Protein 4KIA (pdb70)

Sequence (148 aa):
KKVFITTGTEHYLRQLANYTGGNVTLLQNFSQSLLYQESTGGAEYRVLQSSGSIKGFGVVVFEYIHLRDEEIPIFLQYQRASLHFSETPGLQSTKLTKANNKFLIISFWDSEVFFHDWKKSPLSKEITNIRKNNTQSGFSHEDIYHYP

InterPro domains:
  IPR007138 Antibiotic biosynthesis monooxygenase domain [PS51725] (67-154)
  IPR011008 Dimeric alpha-beta barrel [SSF54909] (67-144)

CATH classification: 3.30.70.100

Organism: Listeria monocytogenes serovar 1/2a (strain ATCC BAA-679 / EGD-e) (NCBI:txid169963)

Radius of gyration: 15.06 Å; Cα contacts (8 Å, |Δi|>4): 279; chains: 1; bounding box: 30×41×35 Å

B-factor: mean 16.24, std 7.66, range [5.12, 51.52]

Secondary structure (DSSP, 8-state):
-EEEEEEE-HHHHHH------S--EEEE-SS-EEEEEEE---EEEEEEEEEE---S-SEEEEEEEE--TTHHHHHH--HHHHTTGGGSTTEEEEEEEE---EEEEEEEES-HHHHHHHTTSHHHHHHHH-----GGG---EEEEEE--

Solvent-accessible surface area: 8333 Å² total

Nearest PDB structures (foldseek):
  4kia-assembly1_A  TM=1.002E+00  e=2.257E-27  Listeria monocytogenes EGD-e
  7bio-assembly1_A  TM=6.141E-01  e=6.087E-03  Streptomyces bottropensis
  5b0b-assembly2_B  TM=6.216E-01  e=5.661E-02  Cannabis sativa
  6fxd-assembly1_B-2  TM=7.022E-01  e=1.826E-01  Pseudomonas fluorescens
  6fxd-assembly1_A-2  TM=6.959E-01  e=2.158E-01  Pseudomonas fluorescens

Structure (mmCIF, N/CA/C/O backbone):
data_4KIA
#
_entry.id   4KIA
#
_cell.length_a   26.610
_cell.length_b   59.474
_cell.length_c   45.434
_cell.angle_alpha   90.00
_cell.angle_beta   94.57
_cell.angle_gamma   90.00
#
_symmetry.space_group_name_H-M   'P 1 21 1'
#
loop_
_entity.id
_entity.type
_entity.pdbx_description
1 polymer 'Lmo2213 protein'
2 water water
#
loop_
_atom_site.group_PDB
_atom_site.id
_atom_site.type_symbol
_atom_site.label_atom_id
_atom_site.label_alt_id
_atom_site.label_comp_id
_atom_site.label_asym_id
_atom_site.label_entity_id
_atom_site.label_seq_id
_atom_site.pdbx_PDB_ins_code
_atom_site.Cartn_x
_atom_site.Cartn_y
_atom_site.Cartn_z
_atom_site.occupancy
_atom_site.B_iso_or_equiv
_atom_site.auth_seq_id
_atom_site.auth_comp_id
_atom_site.auth_asym_id
_atom_site.auth_atom_id
_atom_site.pdbx_PDB_model_num
ATOM 1 N N . LYS A 1 2 ? 19.414 -0.498 -0.108 1.00 23.01 2 LYS A N 1
ATOM 2 C CA . LYS A 1 2 ? 18.932 -1.336 1.040 1.00 22.75 2 LYS A CA 1
ATOM 3 C C . LYS A 1 2 ? 17.471 -1.045 1.420 1.00 21.25 2 LYS A C 1
ATOM 4 O O . LYS A 1 2 ? 17.095 0.102 1.673 1.00 20.76 2 LYS A O 1
ATOM 10 N N . LYS A 1 3 ? 16.660 -2.099 1.451 1.00 19.90 3 LYS A N 1
ATOM 11 C CA . LYS A 1 3 ? 15.217 -1.958 1.650 1.00 18.87 3 LYS A CA 1
ATOM 12 C C . LYS A 1 3 ? 14.612 -2.938 2.648 1.00 17.24 3 LYS A C 1
ATOM 13 O O . LYS A 1 3 ? 15.172 -4.007 2.922 1.00 15.98 3 LYS A O 1
ATOM 19 N N . VAL A 1 4 ? 13.448 -2.558 3.172 1.00 15.82 4 VAL A N 1
ATOM 20 C CA . VAL A 1 4 ? 12.624 -3.445 3.977 1.00 15.17 4 VAL A CA 1
ATOM 21 C C . VAL A 1 4 ? 11.313 -3.686 3.232 1.00 14.94 4 VAL A C 1
ATOM 22 O O . VAL A 1 4 ? 10.668 -2.741 2.794 1.00 15.52 4 VAL A O 1
ATOM 26 N N . PHE A 1 5 ? 10.927 -4.942 3.070 1.00 14.64 5 PHE A N 1
ATOM 27 C CA . PHE A 1 5 ? 9.617 -5.272 2.488 1.00 15.07 5 PHE A CA 1
ATOM 28 C C . PHE A 1 5 ? 8.697 -5.804 3.566 1.00 14.67 5 PHE A C 1
ATOM 29 O O . PHE A 1 5 ? 9.077 -6.719 4.326 1.00 14.68 5 PHE A O 1
ATOM 37 N N . ILE A 1 6 ? 7.509 -5.203 3.658 1.00 13.31 6 ILE A N 1
ATOM 38 C CA . ILE A 1 6 ? 6.515 -5.598 4.665 1.00 13.19 6 ILE A CA 1
ATOM 39 C C . ILE A 1 6 ? 5.273 -6.141 3.971 1.00 13.12 6 ILE A C 1
ATOM 40 O O . ILE A 1 6 ? 4.608 -5.425 3.211 1.00 13.53 6 ILE A O 1
ATOM 45 N N . THR A 1 7 ? 4.947 -7.394 4.240 1.00 12.94 7 THR A N 1
ATOM 46 C CA . THR A 1 7 ? 3.798 -8.029 3.578 1.00 14.65 7 THR A CA 1
ATOM 47 C C . THR A 1 7 ? 2.902 -8.662 4.638 1.00 14.63 7 THR A C 1
ATOM 48 O O . THR A 1 7 ? 3.392 -9.367 5.514 1.00 15.12 7 THR A O 1
ATOM 52 N N . THR A 1 8 ? 1.600 -8.392 4.589 1.00 15.30 8 THR A N 1
ATOM 53 C CA . THR A 1 8 ? 0.689 -8.984 5.580 1.00 15.86 8 THR A CA 1
ATOM 54 C C . THR A 1 8 ? -0.230 -9.959 4.880 1.00 16.08 8 THR A C 1
ATOM 55 O O . THR A 1 8 ? -0.462 -9.835 3.660 1.00 17.14 8 THR A O 1
ATOM 59 N N . GLY A 1 9 ? -0.732 -10.928 5.639 1.00 16.05 9 GLY A N 1
ATOM 60 C CA . GLY A 1 9 ? -1.562 -11.996 5.084 1.00 15.67 9 GLY A CA 1
ATOM 61 C C . GLY A 1 9 ? -1.752 -13.138 6.073 1.00 15.97 9 GLY A C 1
ATOM 62 O O . GLY A 1 9 ? -1.467 -13.004 7.256 1.00 15.12 9 GLY A O 1
ATOM 63 N N . THR A 1 10 ? -2.221 -14.283 5.581 1.00 16.35 10 THR A N 1
ATOM 64 C CA . THR A 1 10 ? -2.348 -15.469 6.430 1.00 17.12 10 THR A CA 1
ATOM 65 C C . THR A 1 10 ? -0.966 -16.048 6.689 1.00 17.20 10 THR A C 1
ATOM 66 O O . THR A 1 10 ? -0.037 -15.810 5.906 1.00 17.63 10 THR A O 1
ATOM 70 N N . GLU A 1 11 ? -0.825 -16.810 7.770 1.00 17.17 11 GLU A N 1
ATOM 71 C CA . GLU A 1 11 ? 0.441 -17.459 8.049 1.00 18.08 11 GLU A CA 1
ATO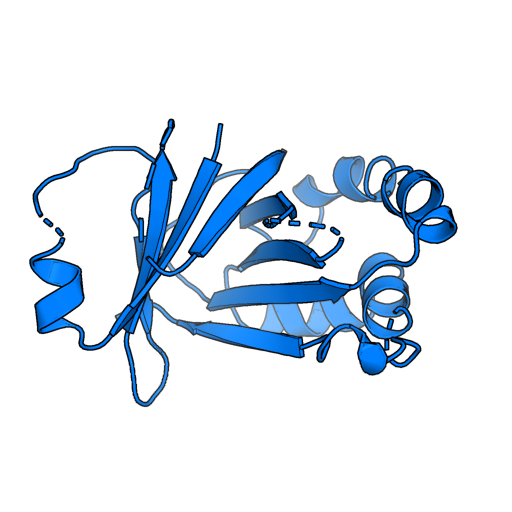M 72 C C . GLU A 1 11 ? 0.827 -18.379 6.901 1.00 18.46 11 GLU A C 1
ATOM 73 O O . GLU A 1 11 ? 1.972 -18.370 6.457 1.00 18.97 11 GLU A O 1
ATOM 79 N N . HIS A 1 12 ? -0.129 -19.163 6.410 1.00 19.42 12 HIS A N 1
ATOM 80 C CA . HIS A 1 12 ? 0.171 -20.085 5.291 1.00 20.46 12 HIS A CA 1
ATOM 81 C C . HIS A 1 12 ? 0.689 -19.361 4.047 1.00 19.68 12 HIS A C 1
ATOM 82 O O . HIS A 1 12 ? 1.684 -19.785 3.456 1.00 20.13 12 HIS A O 1
ATOM 89 N N . TYR A 1 13 ? 0.030 -18.265 3.671 1.00 19.35 13 TYR A N 1
ATOM 90 C CA . TYR A 1 13 ? 0.462 -17.478 2.504 1.00 19.30 13 TYR A CA 1
ATOM 91 C C . TYR A 1 13 ? 1.899 -16.948 2.690 1.00 18.41 13 TYR A C 1
ATOM 92 O O . TYR A 1 13 ? 2.778 -17.114 1.815 1.00 17.46 13 TYR A O 1
ATOM 101 N N . LEU A 1 14 ? 2.140 -16.329 3.842 1.00 17.24 14 LEU A N 1
ATOM 102 C CA . LEU A 1 14 ? 3.442 -15.726 4.118 1.00 17.24 14 LEU A CA 1
ATOM 103 C C . LEU A 1 14 ? 4.544 -16.767 4.278 1.00 17.80 14 LEU A C 1
ATOM 104 O O . LEU A 1 14 ? 5.694 -16.513 3.915 1.00 18.22 14 LEU A O 1
ATOM 109 N N . ARG A 1 15 ? 4.195 -17.945 4.786 1.00 18.83 15 ARG A N 1
ATOM 110 C CA . ARG A 1 15 ? 5.195 -19.012 4.893 1.00 20.56 15 ARG A CA 1
ATOM 111 C C . ARG A 1 15 ? 5.609 -19.507 3.501 1.00 21.50 15 ARG A C 1
ATOM 112 O O . ARG A 1 15 ? 6.776 -19.809 3.298 1.00 22.08 15 ARG A O 1
ATOM 120 N N . GLN A 1 16 ? 4.675 -19.525 2.547 1.00 23.02 16 GLN A N 1
A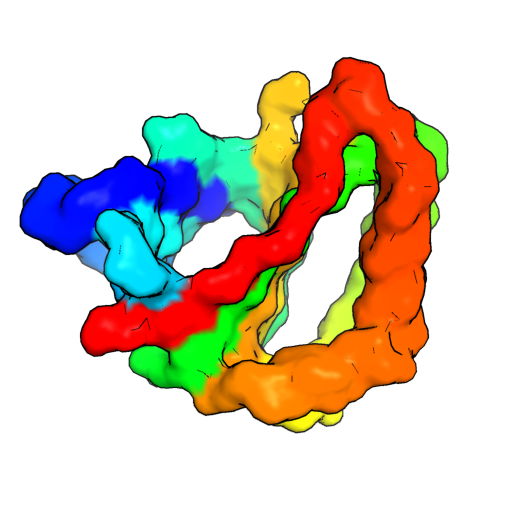TOM 121 C CA . GLN A 1 16 ? 4.978 -19.919 1.149 1.00 24.45 16 GLN A CA 1
ATOM 122 C C . GLN A 1 16 ? 5.873 -18.867 0.513 1.00 24.57 16 GLN A C 1
ATOM 123 O O . GLN A 1 16 ? 6.846 -19.171 -0.188 1.00 25.08 16 GLN A O 1
ATOM 129 N N . LEU A 1 17 ? 5.522 -17.614 0.746 1.00 24.53 17 LEU A N 1
ATOM 130 C CA . LEU A 1 17 ? 6.284 -16.506 0.219 1.00 24.39 17 LEU A CA 1
ATOM 131 C C . LEU A 1 17 ? 7.744 -16.559 0.705 1.00 24.62 17 LEU A C 1
ATOM 132 O O . LEU A 1 17 ? 8.673 -16.403 -0.096 1.00 23.83 17 LEU A O 1
ATOM 145 N N . ALA A 1 19 ? 9.673 -18.848 1.555 1.00 28.86 19 ALA A N 1
ATOM 146 C CA . ALA A 1 19 ? 10.388 -20.024 1.027 1.00 30.48 19 ALA A CA 1
ATOM 147 C C . ALA A 1 19 ? 11.029 -19.832 -0.366 1.00 31.71 19 ALA A C 1
ATOM 148 O O . ALA A 1 19 ? 11.507 -20.797 -0.989 1.00 32.30 19 ALA A O 1
ATOM 150 N N . ASN A 1 20 ? 10.994 -18.603 -0.873 1.00 32.34 20 ASN A N 1
ATOM 151 C CA . ASN A 1 20 ? 11.722 -18.235 -2.090 1.00 32.82 20 ASN A CA 1
ATOM 152 C C . ASN A 1 20 ? 13.037 -17.585 -1.694 1.00 33.36 20 ASN A C 1
ATOM 153 O O . ASN A 1 20 ? 13.918 -17.349 -2.536 1.00 33.86 20 ASN A O 1
ATOM 158 N N . TYR A 1 21 ? 13.171 -17.330 -0.392 1.00 33.75 21 TYR A N 1
ATOM 159 C CA . TYR A 1 21 ? 14.201 -16.450 0.135 1.00 33.73 21 TYR A CA 1
ATOM 160 C C . TYR A 1 21 ? 14.886 -17.036 1.352 1.00 34.30 21 TYR A C 1
ATOM 161 O O . TYR A 1 21 ? 14.289 -17.802 2.115 1.00 34.98 21 TYR A O 1
ATOM 170 N N . THR A 1 22 ? 16.144 -16.657 1.538 1.00 34.59 22 THR A N 1
ATOM 171 C CA . THR A 1 22 ? 16.896 -16.989 2.746 1.00 34.74 22 THR A CA 1
ATOM 172 C C . THR A 1 22 ? 17.893 -15.855 2.974 1.00 34.46 22 THR A C 1
ATOM 173 O O . THR A 1 22 ? 18.462 -15.304 2.008 1.00 34.97 22 THR A O 1
ATOM 177 N N . GLY A 1 23 ? 18.072 -15.481 4.239 1.00 33.32 23 GLY A N 1
ATOM 178 C CA . GLY A 1 23 ? 18.877 -14.321 4.577 1.00 32.48 23 GLY A CA 1
ATOM 179 C C . GLY A 1 23 ? 18.015 -13.074 4.489 1.00 31.88 23 GLY A C 1
ATOM 180 O O . GLY A 1 23 ? 16.804 -13.164 4.224 1.00 32.12 23 GLY A O 1
ATOM 181 N N . GLY A 1 24 ? 18.636 -11.911 4.705 1.00 30.88 24 GLY A N 1
ATOM 182 C CA . GLY A 1 24 ? 17.896 -10.652 4.810 1.00 29.32 24 GLY A CA 1
ATOM 183 C C . GLY A 1 24 ? 17.075 -10.550 6.096 1.00 28.55 24 GLY A C 1
ATOM 184 O O . GLY A 1 24 ? 15.964 -9.975 6.097 1.00 28.49 24 GLY A O 1
ATOM 185 N N . ASN A 1 25 ? 17.598 -11.121 7.188 1.00 27.37 25 ASN A N 1
ATOM 186 C CA . ASN A 1 25 ? 16.938 -11.015 8.514 1.00 25.98 25 ASN A CA 1
ATOM 187 C C . ASN A 1 25 ? 15.419 -11.266 8.449 1.00 24.43 25 ASN A C 1
ATOM 188 O O . ASN A 1 25 ? 14.629 -10.641 9.181 1.00 24.06 25 ASN A O 1
ATOM 193 N N . VAL A 1 26 ? 15.031 -12.193 7.569 1.00 22.25 26 VAL A N 1
ATOM 194 C CA . VAL A 1 26 ? 13.633 -12.496 7.298 1.00 20.55 26 VAL A CA 1
ATOM 195 C C . VAL A 1 26 ? 12.952 -13.007 8.568 1.00 18.79 26 VAL A C 1
ATOM 196 O O . VAL A 1 26 ? 13.456 -13.911 9.245 1.00 18.09 26 VAL A O 1
ATOM 200 N N . THR A 1 27 ? 11.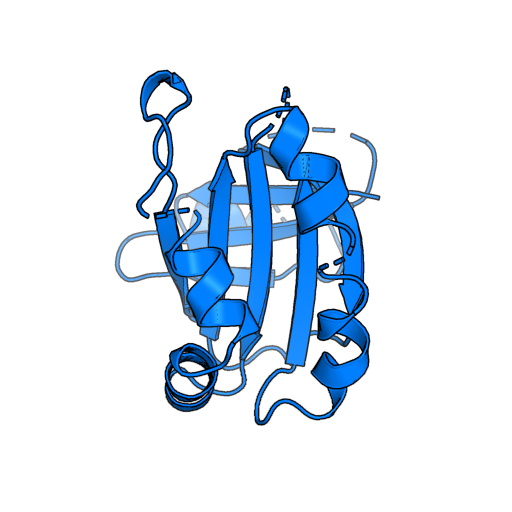837 -12.372 8.914 1.00 16.88 27 THR A N 1
ATOM 201 C CA . THR A 1 27 ? 11.191 -12.572 10.209 1.00 15.31 27 THR A CA 1
ATOM 202 C C . THR A 1 27 ? 9.679 -12.620 10.003 1.00 14.18 27 THR A C 1
ATOM 203 O O . THR A 1 27 ? 9.088 -11.661 9.506 1.00 12.22 27 THR A O 1
ATOM 207 N N . LEU A 1 28 ? 9.058 -13.742 10.381 1.00 13.58 28 LEU A N 1
ATOM 208 C CA . LEU A 1 28 ? 7.596 -13.841 10.382 1.00 12.52 28 LEU A CA 1
ATOM 209 C C . LEU A 1 28 ? 7.032 -13.454 11.759 1.0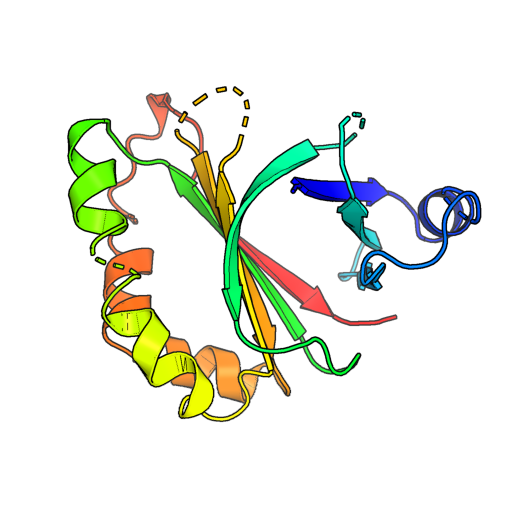0 11.63 28 LEU A C 1
ATOM 210 O O . LEU A 1 28 ? 7.526 -13.908 12.790 1.00 11.33 28 LEU A O 1
ATOM 215 N N . LEU A 1 29 ? 6.011 -12.589 11.743 1.00 11.01 29 LEU A N 1
ATOM 216 C CA . LEU A 1 29 ? 5.401 -12.036 12.932 1.00 9.73 29 LEU A CA 1
ATOM 217 C C . LEU A 1 29 ? 3.888 -12.186 12.835 1.00 10.57 29 LEU A C 1
ATOM 218 O O . LEU A 1 29 ? 3.368 -12.528 11.772 1.00 9.99 29 LEU A O 1
ATOM 223 N N . GLN A 1 30 ? 3.180 -11.920 13.932 1.00 10.64 30 GLN A N 1
ATOM 224 C CA . GLN A 1 30 ? 1.730 -12.034 13.876 1.00 11.54 30 GLN A CA 1
ATOM 225 C C . GLN A 1 30 ? 1.063 -11.198 14.944 1.00 10.92 30 GLN A C 1
ATOM 226 O O . GLN A 1 30 ? 1.676 -10.821 15.928 1.00 9.91 30 GLN A O 1
ATOM 232 N N . ASN A 1 31 ? -0.198 -10.886 14.708 1.00 10.72 31 ASN A N 1
ATOM 233 C CA . ASN A 1 31 ? -1.008 -10.326 15.770 1.00 11.51 31 ASN A CA 1
ATOM 234 C C . ASN A 1 31 ? -2.143 -11.322 15.973 1.00 12.16 31 ASN A C 1
ATOM 235 O O . ASN A 1 31 ? -1.993 -12.531 15.659 1.00 13.34 31 ASN A O 1
ATOM 240 N N . PHE A 1 32 ? -3.263 -10.862 16.494 1.00 12.22 32 PHE A N 1
ATOM 241 C CA . PHE A 1 32 ? -4.326 -11.793 16.808 1.00 12.61 32 PHE A CA 1
ATOM 242 C C . PHE A 1 32 ? -5.109 -12.267 15.604 1.00 13.68 32 PHE A C 1
ATOM 243 O O . PHE A 1 32 ? -5.775 -13.304 15.686 1.00 13.59 32 PHE A O 1
ATOM 251 N N . SER A 1 33 ? -5.050 -11.538 14.487 1.00 13.42 33 SER A N 1
ATOM 252 C CA . SER A 1 33 ? -5.823 -11.980 13.320 1.00 15.30 33 SER A CA 1
ATOM 253 C C . SER A 1 33 ? -5.070 -12.236 12.003 1.00 15.73 33 SER A C 1
ATOM 254 O O . SER A 1 33 ? -5.637 -12.853 11.100 1.00 17.06 33 SER A O 1
ATOM 257 N N . GLN A 1 34 ? -3.839 -11.736 11.883 1.00 14.74 34 GLN A N 1
ATOM 258 C CA . GLN A 1 34 ? -3.049 -11.893 10.655 1.00 14.59 34 GLN A CA 1
ATOM 259 C C . GLN A 1 34 ? -1.558 -12.050 10.965 1.00 13.93 34 GLN A C 1
ATOM 260 O O . GLN A 1 34 ? -1.092 -11.780 12.090 1.00 14.08 34 GLN A O 1
ATOM 266 N N . SER A 1 35 ? -0.818 -12.458 9.942 1.00 13.27 35 SER A N 1
ATOM 267 C CA . SER A 1 35 ? 0.622 -12.561 10.023 1.00 12.36 35 SER A CA 1
ATOM 268 C C . SER A 1 35 ? 1.268 -11.398 9.240 1.00 11.46 35 SER A C 1
ATOM 269 O O . SER A 1 35 ? 0.623 -10.689 8.469 1.00 11.74 35 SER A O 1
ATOM 272 N N . LEU A 1 36 ? 2.537 -11.155 9.497 1.00 10.46 36 LEU A N 1
ATOM 273 C CA . LEU A 1 36 ? 3.243 -10.064 8.832 1.00 9.86 36 LEU A CA 1
ATOM 274 C C . LEU A 1 36 ? 4.653 -10.542 8.588 1.00 10.42 36 LEU A C 1
ATOM 275 O O . LEU A 1 36 ? 5.319 -11.060 9.497 1.00 10.68 36 LEU A O 1
ATOM 280 N N . LEU A 1 37 ? 5.103 -10.386 7.342 1.00 10.58 37 LEU A N 1
ATOM 281 C CA . LEU A 1 37 ? 6.430 -10.795 6.951 1.00 11.02 37 LEU A CA 1
ATOM 282 C C . LEU A 1 37 ? 7.346 -9.566 6.873 1.00 10.76 37 LEU A C 1
ATOM 283 O O . LEU A 1 37 ? 7.068 -8.607 6.134 1.00 10.87 37 LEU A O 1
ATOM 288 N N . TYR A 1 38 ? 8.419 -9.611 7.652 1.00 11.11 38 TYR A N 1
ATOM 289 C CA . TYR A 1 38 ? 9.464 -8.594 7.613 1.00 11.90 38 TYR A CA 1
ATOM 290 C C . TYR A 1 38 ? 10.661 -9.173 6.853 1.00 12.91 38 TYR A C 1
ATOM 291 O O . TYR A 1 38 ? 11.134 -10.246 7.177 1.00 12.71 38 TYR A O 1
ATOM 300 N N . GLN A 1 39 ? 11.126 -8.437 5.844 1.00 13.99 39 GLN A N 1
ATOM 301 C CA . GLN A 1 39 ? 12.116 -8.914 4.913 1.00 16.05 39 GLN A CA 1
ATOM 302 C C . GLN A 1 39 ? 13.054 -7.772 4.529 1.00 16.33 39 GLN A C 1
ATOM 303 O O . GLN A 1 39 ? 12.605 -6.710 4.053 1.00 16.40 39 GLN A O 1
ATOM 309 N N . GLU A 1 40 ? 14.351 -7.987 4.734 1.00 16.68 40 GLU A N 1
ATOM 310 C CA . GLU A 1 40 ? 15.352 -7.037 4.242 1.00 18.17 40 GLU A CA 1
ATOM 311 C C . GLU A 1 40 ? 15.929 -7.537 2.933 1.00 19.42 40 GLU A C 1
ATOM 312 O O . GLU A 1 40 ? 16.312 -8.687 2.822 1.00 18.60 40 GLU A O 1
ATOM 318 N N . SER A 1 41 ? 15.968 -6.675 1.934 1.00 21.02 41 SER A N 1
ATOM 319 C CA . SER A 1 41 ? 16.368 -7.103 0.600 1.00 23.75 41 SER A CA 1
ATOM 320 C C . SER A 1 41 ? 16.849 -5.912 -0.176 1.00 25.28 41 SER A C 1
ATOM 321 O O . SER A 1 41 ? 17.213 -4.891 0.416 1.00 25.00 41 SER A O 1
ATOM 324 N N . THR A 1 42 ? 16.850 -6.058 -1.506 1.00 27.15 42 THR A N 1
ATOM 325 C CA . THR A 1 42 ? 17.187 -4.972 -2.434 1.00 28.69 42 THR A CA 1
ATOM 326 C C . THR A 1 42 ? 16.251 -4.995 -3.665 1.00 29.38 42 THR A C 1
ATOM 327 O O . THR A 1 42 ? 15.763 -6.052 -4.064 1.00 29.89 42 THR A O 1
ATOM 331 N N . GLY A 1 43 ? 15.984 -3.824 -4.238 1.00 30.25 43 GLY A N 1
ATOM 332 C CA . GLY A 1 43 ? 15.217 -3.732 -5.482 1.00 31.12 43 GLY A CA 1
ATOM 333 C C . GLY A 1 43 ? 13.714 -3.818 -5.283 1.00 31.48 43 GLY A C 1
ATOM 334 O O . GLY A 1 43 ? 13.112 -4.885 -5.470 1.00 32.34 43 GLY A O 1
ATOM 335 N N . GLY A 1 50 ? 2.479 -5.992 -1.260 1.00 22.56 50 GLY A N 1
ATOM 336 C CA . GLY A 1 50 ? 3.048 -5.496 0.003 1.00 20.89 50 GLY A CA 1
ATOM 337 C C . GLY A 1 50 ? 3.568 -4.067 -0.083 1.00 20.43 50 GLY A C 1
ATOM 338 O O . GLY A 1 50 ? 3.200 -3.303 -0.997 1.00 20.77 50 GLY A O 1
ATOM 339 N N . ALA A 1 51 ? 4.432 -3.694 0.864 1.00 18.57 51 ALA A N 1
ATOM 340 C CA . ALA A 1 51 ? 4.930 -2.325 0.950 1.00 17.35 51 ALA A CA 1
ATOM 341 C C . ALA A 1 51 ? 6.456 -2.294 1.005 1.00 17.19 51 ALA A C 1
ATOM 342 O O . ALA A 1 51 ? 7.070 -3.125 1.676 1.00 17.53 51 ALA A O 1
ATOM 344 N N . GLU A 1 52 ? 7.062 -1.303 0.344 1.00 16.57 52 GLU A N 1
ATOM 345 C CA . GLU A 1 52 ? 8.511 -1.184 0.262 1.00 16.70 52 GLU A CA 1
ATOM 346 C C . GLU A 1 52 ? 9.019 0.101 0.927 1.00 15.93 52 GLU A C 1
ATOM 347 O O . GLU A 1 52 ? 8.459 1.174 0.707 1.00 16.07 52 GLU A O 1
ATOM 353 N N . TYR A 1 53 ? 10.082 -0.026 1.719 1.00 14.78 53 TYR A N 1
ATOM 354 C CA . TYR A 1 53 ? 10.712 1.095 2.422 1.00 14.31 53 TYR A CA 1
ATOM 355 C C . TYR A 1 53 ? 12.217 1.081 2.262 1.00 14.33 53 TYR A C 1
ATOM 356 O O . TYR A 1 53 ? 12.863 0.057 2.440 1.00 16.01 53 TYR A O 1
ATOM 365 N N . ARG A 1 54 ? 12.786 2.237 1.978 1.00 13.65 54 ARG A N 1
ATOM 366 C CA . ARG A 1 54 ? 14.227 2.402 1.978 1.00 13.43 54 ARG A CA 1
ATOM 367 C C . ARG A 1 54 ? 14.768 2.468 3.407 1.00 12.50 54 ARG A C 1
ATOM 368 O O . ARG A 1 54 ? 14.235 3.221 4.233 1.00 11.89 54 ARG A O 1
ATOM 376 N N . VAL A 1 55 ? 15.810 1.699 3.725 1.00 12.40 55 VAL A N 1
ATOM 377 C CA . VAL A 1 55 ? 16.421 1.827 5.056 1.00 12.84 55 VAL A CA 1
ATOM 378 C C . VAL A 1 55 ? 17.366 3.034 5.119 1.00 13.25 55 VAL A C 1
ATOM 379 O O . VAL A 1 55 ? 18.346 3.119 4.332 1.00 14.12 55 VAL A O 1
ATOM 383 N N . LEU A 1 56 ? 17.091 3.950 6.053 1.00 12.71 56 LEU A N 1
ATOM 384 C CA . LEU A 1 56 ? 17.954 5.112 6.280 1.00 13.52 56 LEU A CA 1
ATOM 385 C C . LEU A 1 56 ? 18.972 4.814 7.355 1.00 14.09 56 LEU A C 1
ATOM 386 O O . LEU A 1 56 ? 20.089 5.371 7.380 1.00 14.31 56 LEU A O 1
ATOM 391 N N . GLN A 1 57 ? 18.596 3.942 8.278 1.00 15.29 57 GLN A N 1
ATOM 392 C CA . GLN A 1 57 ? 19.459 3.702 9.391 1.00 15.51 57 GLN A CA 1
ATOM 393 C C . GLN A 1 57 ? 19.053 2.412 10.062 1.00 14.88 57 GLN A C 1
ATOM 394 O O . GLN A 1 57 ? 17.880 2.130 10.195 1.00 14.15 57 GLN A O 1
ATOM 400 N N . SER A 1 58 ? 20.040 1.615 10.450 1.00 14.36 58 SER A N 1
ATOM 401 C CA . SER A 1 58 ? 19.753 0.403 11.223 1.00 13.45 58 SER A CA 1
ATOM 402 C C . SER A 1 58 ? 20.671 0.358 12.420 1.00 12.80 58 SER A C 1
ATOM 403 O O . SER A 1 58 ? 21.833 0.661 12.278 1.00 13.79 58 SER A O 1
ATOM 406 N N . SER A 1 59 ? 20.138 0.028 13.600 1.00 11.14 59 SER A N 1
ATOM 407 C CA . SER A 1 59 ? 20.970 -0.236 14.761 1.00 10.96 59 SER A CA 1
ATOM 408 C C . SER A 1 59 ? 20.688 -1.637 15.301 1.00 10.56 59 SER A C 1
ATOM 409 O O . SER A 1 59 ? 19.570 -2.167 15.130 1.00 9.00 59 SER A O 1
ATOM 412 N N . GLY A 1 60 ? 21.692 -2.222 15.956 1.00 9.24 60 GLY A N 1
ATOM 413 C CA . GLY A 1 60 ? 21.447 -3.477 16.699 1.00 8.96 60 GLY A CA 1
ATOM 414 C C . GLY A 1 60 ? 21.190 -4.645 15.769 1.00 8.30 60 GLY A C 1
ATOM 415 O O . GLY A 1 60 ? 21.555 -4.627 14.581 1.00 9.44 60 GLY A O 1
ATOM 416 N N . SER A 1 61 ? 20.556 -5.673 16.316 1.00 8.07 61 SER A N 1
ATOM 417 C CA . SER A 1 61 ? 20.241 -6.879 15.560 1.00 8.55 61 SER A CA 1
ATOM 418 C C . SER A 1 61 ? 19.100 -7.627 16.198 1.00 8.19 61 SER A C 1
ATOM 419 O O . SER A 1 61 ? 18.856 -7.523 17.380 1.00 7.70 61 SER A O 1
ATOM 422 N N . ILE A 1 62 ? 18.401 -8.411 15.395 1.00 9.07 62 ILE A N 1
ATOM 423 C CA . ILE A 1 62 ? 17.157 -9.049 15.838 1.00 9.86 62 ILE A CA 1
ATOM 424 C C . ILE A 1 62 ? 17.453 -10.339 16.603 1.00 10.44 62 ILE A C 1
ATOM 425 O O . ILE A 1 62 ? 18.201 -11.183 16.107 1.00 12.23 62 ILE A O 1
ATOM 430 N N . LYS A 1 63 ? 16.877 -10.491 17.797 1.00 10.03 63 LYS A N 1
ATOM 431 C CA . LYS A 1 63 ? 17.136 -11.698 18.593 1.00 10.62 63 LYS A CA 1
ATOM 432 C C . LYS A 1 63 ? 16.092 -12.793 18.378 1.00 10.57 63 LYS A C 1
ATOM 433 O O . LYS A 1 63 ? 16.267 -13.911 18.860 1.00 12.06 63 LYS A O 1
ATOM 439 N N . GLY A 1 64 ? 14.983 -12.471 17.733 1.00 10.02 64 GLY A N 1
ATOM 440 C CA . GLY A 1 64 ? 13.991 -13.505 17.402 1.00 10.00 64 GLY A CA 1
ATOM 441 C C . GLY A 1 64 ? 13.004 -13.889 18.492 1.00 10.44 64 GLY A C 1
ATOM 442 O O . GLY A 1 64 ? 12.380 -14.946 18.422 1.00 11.84 64 GLY A O 1
ATOM 443 N N . PHE A 1 65 ? 12.817 -13.000 19.456 1.00 9.34 65 PHE A N 1
ATOM 444 C CA . PHE A 1 65 ? 11.792 -13.133 20.474 1.00 9.21 65 PHE A CA 1
ATOM 445 C C . PHE A 1 65 ? 11.366 -11.739 20.937 1.00 8.92 65 PHE A C 1
ATOM 446 O O . PHE A 1 65 ? 12.082 -10.722 20.705 1.00 9.29 65 PHE A O 1
ATOM 454 N N . GLY A 1 66 ? 10.205 -11.683 21.580 1.00 8.81 66 GLY A N 1
ATOM 455 C CA . GLY A 1 66 ? 9.707 -10.433 22.163 1.00 8.30 66 GLY A CA 1
ATOM 456 C C . GLY A 1 66 ? 8.583 -9.821 21.360 1.00 8.32 66 GLY A C 1
ATOM 457 O O . GLY A 1 66 ? 7.657 -10.532 20.941 1.00 9.72 66 GLY A O 1
ATOM 458 N N . VAL A 1 67 ? 8.644 -8.500 21.169 1.00 7.76 67 VAL A N 1
ATOM 459 C CA . VAL A 1 67 ? 7.627 -7.799 20.393 1.00 7.62 67 VAL A CA 1
ATOM 460 C C . VAL A 1 67 ? 8.283 -6.886 19.381 1.00 7.42 67 VAL A C 1
ATOM 461 O O . VAL A 1 67 ? 9.457 -6.467 19.533 1.00 7.42 67 VAL A O 1
ATOM 465 N N . VAL A 1 68 ? 7.514 -6.535 18.362 1.00 6.66 68 VAL A N 1
ATOM 466 C CA . VAL A 1 68 ? 8.035 -5.676 17.319 1.00 6.45 68 VAL A CA 1
ATOM 467 C C . VAL A 1 68 ? 7.008 -4.600 17.078 1.00 6.01 68 VAL A C 1
ATOM 468 O O . VAL A 1 68 ? 5.832 -4.897 16.885 1.00 7.39 68 VAL A O 1
ATOM 472 N N . VAL A 1 69 ? 7.475 -3.349 17.090 1.00 5.66 69 VAL A N 1
ATOM 473 C CA . VAL A 1 69 ? 6.611 -2.167 16.982 1.00 5.41 69 VAL A CA 1
ATOM 474 C C . VAL A 1 69 ? 6.904 -1.424 15.689 1.00 5.14 69 VAL A C 1
ATOM 475 O O . VAL A 1 69 ? 8.059 -1.146 15.374 1.00 5.12 69 VAL A O 1
ATOM 479 N N . PHE A 1 70 ? 5.840 -1.115 14.942 1.00 5.35 70 PHE A N 1
ATOM 480 C CA . PHE A 1 70 ? 5.935 -0.385 13.673 1.00 6.34 70 PHE A CA 1
ATOM 481 C C . PHE A 1 70 ? 5.309 0.974 13.888 1.00 6.45 70 PHE A C 1
ATOM 482 O O . PHE A 1 70 ? 4.116 1.062 14.182 1.00 8.33 70 PHE A O 1
ATOM 490 N N . GLU A 1 71 ? 6.121 2.035 13.826 1.00 6.17 71 GLU A N 1
ATOM 491 C CA . GLU A 1 71 ? 5.568 3.383 13.976 1.00 6.09 71 GLU A CA 1
ATOM 492 C C . GLU A 1 71 ? 5.611 4.093 12.631 1.00 5.71 71 GLU A C 1
ATOM 493 O O . GLU A 1 71 ? 6.678 4.352 12.102 1.00 6.32 71 GLU A O 1
ATOM 499 N N . TYR A 1 72 ? 4.431 4.349 12.072 1.00 5.75 72 TYR A N 1
ATOM 500 C CA . TYR A 1 72 ? 4.262 5.002 10.781 1.00 6.28 72 TYR A CA 1
ATOM 501 C C . TYR A 1 72 ? 4.007 6.462 11.007 1.00 7.28 72 TYR A C 1
ATOM 502 O O . TYR A 1 72 ? 3.057 6.842 11.705 1.00 8.01 72 TYR A O 1
ATOM 511 N N . ILE A 1 73 ? 4.903 7.290 10.482 1.00 8.84 73 ILE A N 1
ATOM 512 C CA . ILE A 1 73 ? 4.961 8.706 10.790 1.00 9.17 73 ILE A CA 1
ATOM 513 C C . ILE A 1 73 ? 4.998 9.523 9.492 1.00 9.94 73 ILE A C 1
ATOM 514 O O . ILE A 1 73 ? 5.951 9.460 8.739 1.00 10.10 73 ILE A O 1
ATOM 519 N N . HIS A 1 74 ? 3.966 10.317 9.270 1.00 9.65 74 HIS A N 1
ATOM 520 C CA . HIS A 1 74 ? 3.957 11.243 8.133 1.00 10.65 74 HIS A CA 1
ATOM 521 C C . HIS A 1 74 ? 4.630 12.538 8.554 1.00 11.55 74 HIS A C 1
ATOM 522 O O . HIS A 1 74 ? 4.387 13.038 9.639 1.00 11.52 74 HIS A O 1
ATOM 529 N N . LEU A 1 75 ? 5.488 13.073 7.680 1.00 12.89 75 LEU A N 1
ATOM 530 C CA . LEU A 1 75 ? 6.248 14.279 7.950 1.00 13.63 75 LEU A CA 1
ATOM 531 C C . LEU A 1 75 ? 6.002 15.319 6.851 1.00 15.28 75 LEU A C 1
ATOM 532 O O . LEU A 1 75 ? 5.982 14.979 5.672 1.00 16.61 75 LEU A O 1
ATOM 537 N N . ARG A 1 76 ? 5.790 16.572 7.249 1.00 17.60 76 ARG A N 1
ATOM 538 C CA . ARG A 1 76 ? 5.802 17.701 6.294 1.00 18.81 76 ARG A CA 1
ATOM 539 C C . ARG A 1 76 ? 7.241 17.942 5.828 1.00 20.20 76 ARG A C 1
ATOM 540 O O . ARG A 1 76 ? 8.195 17.650 6.543 1.00 19.44 76 ARG A O 1
ATOM 548 N N . ASP A 1 77 ? 7.400 18.480 4.618 1.00 21.40 77 ASP A N 1
ATOM 549 C CA . ASP A 1 77 ? 8.734 18.724 4.052 1.00 22.91 77 ASP A CA 1
ATOM 550 C C . ASP A 1 77 ? 9.721 19.282 5.053 1.00 22.29 77 ASP A C 1
ATOM 551 O O . ASP A 1 77 ? 10.843 18.766 5.184 1.00 22.59 77 ASP A O 1
ATOM 556 N N . GLU A 1 78 ? 9.310 20.331 5.758 1.00 22.06 78 GLU A N 1
ATOM 557 C CA . GLU A 1 78 ? 10.202 21.071 6.645 1.00 22.70 78 GLU A CA 1
ATOM 558 C C . GLU A 1 78 ? 10.539 20.297 7.913 1.00 21.91 78 GLU A C 1
ATOM 559 O O . GLU A 1 78 ? 11.518 20.612 8.602 1.00 22.33 78 GLU A O 1
ATOM 565 N N . GLU A 1 79 ? 9.727 19.285 8.207 1.00 20.54 79 GLU A N 1
ATOM 566 C CA . GLU A 1 79 ? 9.925 18.481 9.400 1.00 19.40 79 GLU A CA 1
ATOM 567 C C . GLU A 1 79 ? 11.028 17.432 9.183 1.00 18.56 79 GLU A C 1
ATOM 568 O O . GLU A 1 79 ? 11.614 16.971 10.171 1.00 18.81 79 GLU A O 1
ATOM 574 N N . ILE A 1 80 ? 11.288 17.065 7.920 1.00 17.89 80 ILE A N 1
ATOM 575 C CA . ILE A 1 80 ? 12.219 15.960 7.605 1.00 17.90 80 ILE A CA 1
ATOM 576 C C . ILE A 1 80 ? 13.654 16.192 8.091 1.00 18.29 80 ILE A C 1
ATOM 577 O O . ILE A 1 80 ? 14.210 15.339 8.780 1.00 17.38 80 ILE A O 1
ATOM 582 N N . PRO A 1 81 ? 14.276 17.329 7.739 1.00 19.01 81 PRO A N 1
ATOM 583 C CA . PRO A 1 81 ? 15.639 17.547 8.230 1.00 19.47 81 PRO A CA 1
ATOM 584 C C . PRO A 1 81 ? 15.753 17.524 9.752 1.00 19.15 81 PRO A C 1
ATOM 585 O O . PRO A 1 81 ? 16.647 16.870 10.294 1.00 19.21 81 PRO A O 1
ATOM 589 N N . ILE A 1 82 ? 14.824 18.209 10.422 1.00 19.53 82 ILE A N 1
ATOM 590 C CA . ILE A 1 82 ? 14.737 18.296 11.877 1.00 18.62 82 ILE A CA 1
ATOM 591 C C . ILE A 1 82 ? 14.594 16.886 12.519 1.00 17.51 82 ILE A C 1
ATOM 592 O O . ILE A 1 82 ? 15.329 16.553 13.450 1.00 17.57 82 ILE A O 1
ATOM 597 N N . PHE A 1 83 ? 13.687 16.072 11.974 1.00 15.57 83 PHE A N 1
ATOM 598 C CA . PHE A 1 83 ? 13.437 14.709 12.440 1.00 14.89 83 PHE A CA 1
ATOM 599 C C . PHE A 1 83 ? 14.675 13.844 12.290 1.00 14.00 83 PHE A C 1
ATOM 600 O O . PHE A 1 83 ? 14.973 13.032 13.177 1.00 14.94 83 PHE A O 1
ATOM 608 N N . LEU A 1 84 ? 15.389 14.021 11.180 1.00 12.59 84 LEU A N 1
ATOM 609 C CA . LEU A 1 84 ? 16.593 13.213 10.897 1.00 11.69 84 LEU A CA 1
ATOM 610 C C . LEU A 1 84 ? 17.712 13.557 11.886 1.00 11.05 84 LEU A C 1
ATOM 611 O O . LEU A 1 84 ? 18.380 12.661 12.388 1.00 10.40 84 LEU A O 1
ATOM 616 N N . GLN A 1 85 ? 17.892 14.842 12.186 1.00 11.16 85 GLN A N 1
ATOM 617 C CA . GLN A 1 85 ? 18.830 15.270 13.203 1.00 12.36 85 GLN A CA 1
ATOM 618 C C . GLN A 1 85 ? 18.445 14.745 14.595 1.00 11.80 85 GLN A C 1
ATOM 619 O O . GLN A 1 85 ? 19.345 14.303 15.307 1.00 10.23 85 GLN A O 1
ATOM 633 N N . TYR A 1 87 ? 16.799 12.065 15.246 1.00 10.95 87 TYR A N 1
ATOM 634 C CA . TYR A 1 87 ? 17.020 10.622 15.214 1.00 10.20 87 TYR A CA 1
ATOM 635 C C . TYR A 1 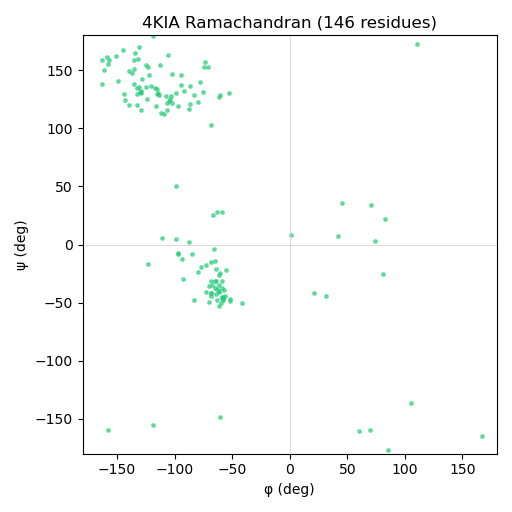87 ? 18.520 10.310 15.248 1.00 9.60 87 TYR A C 1
ATOM 636 O O . TYR A 1 87 ? 18.959 9.438 15.995 1.00 9.20 87 TYR A O 1
ATOM 645 N N . GLN A 1 88 ? 19.326 11.072 14.506 1.00 8.49 88 GLN A N 1
ATOM 646 C CA . GLN A 1 88 ? 20.778 10.932 14.634 1.00 9.09 88 GLN A CA 1
ATOM 647 C C . GLN A 1 88 ? 21.280 11.019 16.076 1.00 9.38 88 GLN A C 1
ATOM 648 O O . GLN A 1 88 ? 22.115 10.219 16.486 1.00 10.34 88 GLN A O 1
ATOM 654 N N . ARG A 1 89 ? 20.805 12.010 16.832 1.00 9.75 89 ARG A N 1
ATOM 655 C CA . ARG A 1 89 ? 21.309 12.239 18.182 1.00 11.02 89 ARG A CA 1
ATOM 656 C C . ARG A 1 89 ? 20.802 11.152 19.123 1.00 10.64 89 ARG A C 1
ATOM 657 O O . ARG A 1 89 ? 21.582 10.610 19.914 1.00 10.80 89 ARG A O 1
ATOM 665 N N . ALA A 1 90 ? 19.525 10.777 18.969 1.00 10.18 90 ALA A N 1
ATOM 666 C CA . ALA A 1 90 ? 18.915 9.782 19.849 1.00 9.85 90 ALA A CA 1
ATOM 667 C C . ALA A 1 90 ? 19.501 8.383 19.573 1.00 9.98 90 ALA A C 1
ATOM 668 O O . ALA A 1 90 ? 19.664 7.553 20.497 1.00 9.77 90 ALA A O 1
ATOM 670 N N . SER A 1 91 ? 19.796 8.116 18.305 1.00 9.45 91 SER A N 1
ATOM 671 C CA . SER A 1 91 ? 20.253 6.773 17.900 1.00 10.09 91 SER A CA 1
ATOM 672 C C . SER A 1 91 ? 21.603 6.342 18.523 1.00 10.49 91 SER A C 1
ATOM 673 O O . SER A 1 91 ? 21.899 5.144 18.625 1.00 10.65 91 SER A O 1
ATOM 676 N N . LEU A 1 92 ? 22.390 7.319 18.961 1.00 10.50 92 LEU A N 1
ATOM 677 C CA . LEU A 1 92 ? 23.686 7.057 19.598 1.00 11.68 92 LEU A CA 1
ATOM 678 C C . LEU A 1 92 ? 23.515 6.387 20.967 1.00 11.83 92 LEU A C 1
ATOM 679 O O . LEU A 1 92 ? 24.481 5.836 21.538 1.00 13.40 92 LEU A O 1
ATOM 684 N N . HIS A 1 93 ? 22.291 6.436 21.484 1.00 12.09 93 HIS A N 1
ATOM 685 C CA . HIS A 1 93 ? 21.972 5.867 22.789 1.00 12.45 93 HIS A CA 1
ATOM 686 C C . HIS A 1 93 ? 21.075 4.643 22.715 1.00 11.66 93 HIS A C 1
ATOM 687 O O . HIS A 1 93 ? 20.651 4.131 23.751 1.00 11.92 93 HIS A O 1
ATOM 694 N N . PHE A 1 94 ? 20.781 4.167 21.512 1.00 10.76 94 PHE A N 1
ATOM 695 C CA . PHE A 1 94 ? 19.921 2.973 21.382 1.00 10.95 94 PHE A CA 1
ATOM 696 C C . PHE A 1 94 ? 20.563 1.761 22.044 1.00 11.52 94 PHE A C 1
ATOM 697 O O . PHE A 1 94 ? 19.855 0.909 22.605 1.00 11.76 94 PHE A O 1
ATOM 705 N N . SER A 1 95 ? 21.897 1.665 21.977 1.00 12.39 95 SER A N 1
ATOM 706 C CA . SER A 1 95 ? 22.603 0.532 22.625 1.00 13.70 95 SER A CA 1
ATOM 707 C C . SER A 1 95 ? 22.400 0.447 24.154 1.00 14.45 95 SER A C 1
ATOM 708 O O . SER A 1 95 ? 22.527 -0.621 24.774 1.00 15.06 95 SER A O 1
ATOM 711 N N . GLU A 1 96 ? 22.086 1.587 24.748 1.00 14.39 96 GLU A N 1
ATOM 712 C CA . GLU A 1 96 ? 21.879 1.701 26.180 1.00 15.46 96 GLU A CA 1
ATOM 713 C C . GLU A 1 96 ? 20.393 1.686 26.593 1.00 14.52 96 GLU A C 1
ATOM 714 O O . GLU A 1 96 ? 20.066 1.839 27.775 1.00 14.42 96 GLU A O 1
ATOM 720 N N . THR A 1 97 ? 19.495 1.480 25.626 1.00 12.97 97 THR A N 1
ATOM 721 C CA . THR A 1 97 ? 18.073 1.478 25.907 1.00 11.97 97 THR A CA 1
ATOM 722 C C . THR A 1 97 ? 17.694 0.072 26.336 1.00 11.23 97 THR A C 1
ATOM 723 O O . THR A 1 97 ? 17.896 -0.861 25.594 1.00 11.66 97 THR A O 1
ATOM 727 N N . PRO A 1 98 ? 17.154 -0.073 27.547 1.00 11.73 98 PRO A N 1
ATOM 728 C CA . PRO A 1 98 ? 16.891 -1.402 28.110 1.00 11.26 98 PRO A CA 1
ATOM 729 C C . PRO A 1 98 ? 15.912 -2.207 27.255 1.00 9.92 98 PRO A C 1
ATOM 730 O O . PRO A 1 98 ? 14.867 -1.708 26.845 1.00 10.90 98 PRO A O 1
ATOM 734 N N . GLY A 1 99 ? 16.308 -3.422 26.937 1.00 9.53 99 GLY A N 1
ATOM 735 C CA . GLY A 1 99 ? 15.451 -4.344 26.164 1.00 9.00 99 GLY A CA 1
ATOM 736 C C . GLY A 1 99 ? 15.307 -4.050 24.677 1.00 7.83 99 GLY A C 1
ATOM 737 O O . GLY A 1 99 ? 14.562 -4.743 23.970 1.00 8.24 99 GLY A O 1
ATOM 738 N N . LEU A 1 100 ? 15.996 -3.034 24.179 1.00 6.66 100 LEU A N 1
ATOM 739 C CA . LEU A 1 100 ? 15.907 -2.722 22.765 1.00 6.70 100 LEU A CA 1
ATOM 740 C C . LEU A 1 100 ? 16.946 -3.554 21.997 1.00 6.87 100 LEU A C 1
ATOM 741 O O . LEU A 1 100 ? 18.172 -3.405 22.191 1.00 7.91 100 LEU A O 1
ATOM 746 N N . GLN A 1 101 ? 16.453 -4.420 21.125 1.00 5.98 101 GLN A N 1
ATOM 747 C CA . GLN A 1 101 ? 17.327 -5.266 20.307 1.00 6.18 101 GLN A CA 1
ATOM 748 C C . GLN A 1 101 ? 17.823 -4.534 19.082 1.00 5.94 101 GLN A C 1
ATOM 749 O O . GLN A 1 101 ? 19.016 -4.543 18.765 1.00 7.18 101 GLN A O 1
ATOM 755 N N . SER A 1 102 ? 16.909 -3.887 18.375 1.00 5.54 102 SER A N 1
ATOM 756 C CA . SER A 1 102 ? 17.246 -3.389 17.046 1.00 6.39 102 SER A CA 1
ATOM 757 C C . SER A 1 102 ? 16.251 -2.337 16.653 1.00 6.14 102 SER A C 1
ATOM 758 O O . SER A 1 102 ? 15.102 -2.392 17.063 1.00 5.72 102 SER A O 1
ATOM 761 N N . THR A 1 103 ? 16.694 -1.388 15.846 1.00 6.90 103 THR A N 1
ATOM 762 C CA . THR A 1 103 ? 15.803 -0.366 15.271 1.00 8.92 103 THR A CA 1
ATOM 763 C C . THR A 1 103 ? 16.138 -0.155 13.817 1.00 9.44 103 THR A C 1
ATOM 764 O O . THR A 1 103 ? 17.310 -0.250 13.432 1.00 11.51 103 THR A O 1
ATOM 768 N N . LYS A 1 104 ? 15.119 0.172 13.022 1.00 8.89 104 LYS A N 1
ATOM 769 C CA . LYS A 1 104 ? 15.304 0.561 11.635 1.00 10.52 104 LYS A CA 1
ATOM 770 C C . LYS A 1 104 ? 14.542 1.856 11.441 1.00 9.70 104 LYS A C 1
ATOM 771 O O . LYS A 1 104 ? 13.357 1.940 11.802 1.00 9.43 104 LYS A O 1
ATOM 777 N N . LEU A 1 105 ? 15.197 2.847 10.845 1.00 8.39 105 LEU A N 1
ATOM 778 C CA . LEU A 1 105 ? 14.474 4.003 10.363 1.00 8.51 105 LEU A CA 1
ATOM 779 C C . LEU A 1 105 ? 14.369 3.860 8.854 1.00 8.34 105 LEU A C 1
ATOM 780 O O . LEU A 1 105 ? 15.369 3.676 8.158 1.00 8.94 105 LEU A O 1
ATOM 785 N N . THR A 1 106 ? 13.150 3.918 8.344 1.00 8.47 106 THR A N 1
ATOM 786 C CA . THR A 1 106 ? 12.937 3.643 6.931 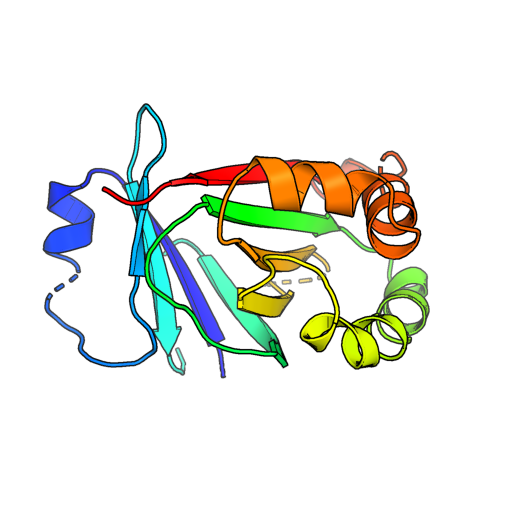1.00 8.47 106 THR A CA 1
ATOM 787 C C . THR A 1 106 ? 12.000 4.719 6.368 1.00 9.33 106 THR A C 1
ATOM 788 O O . THR A 1 106 ? 11.323 5.429 7.123 1.00 8.17 106 THR A O 1
ATOM 792 N N . LYS A 1 107 ? 11.953 4.811 5.042 1.00 10.87 107 LYS A N 1
ATOM 793 C CA . LYS A 1 107 ? 11.035 5.743 4.380 1.00 12.20 107 LYS A CA 1
ATOM 794 C C . LYS A 1 107 ? 10.319 5.082 3.203 1.00 13.24 107 LYS A C 1
ATOM 795 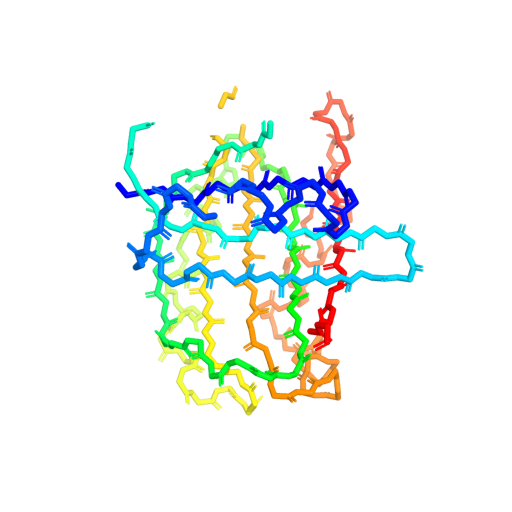O O . LYS A 1 107 ? 10.956 4.381 2.384 1.00 12.77 107 LYS A O 1
ATOM 801 N N . ALA A 1 108 ? 9.022 5.369 3.085 1.00 14.73 108 ALA A N 1
ATOM 802 C CA . ALA A 1 108 ? 8.208 4.901 1.976 1.00 16.57 108 ALA A CA 1
ATOM 803 C C . ALA A 1 108 ? 8.791 5.458 0.691 1.00 18.57 108 ALA A C 1
ATOM 804 O O . ALA A 1 108 ? 9.365 6.536 0.685 1.00 18.28 108 ALA A O 1
ATOM 814 N N . ASN A 1 110 ? 7.182 6.285 -2.121 1.00 27.01 110 ASN A N 1
ATOM 815 C CA . ASN A 1 110 ? 6.300 7.189 -2.854 1.00 27.83 110 ASN A CA 1
ATOM 816 C C . ASN A 1 110 ? 5.814 8.412 -2.076 1.00 27.51 110 ASN A C 1
ATOM 817 O O . ASN A 1 110 ? 5.137 9.273 -2.660 1.00 27.11 110 ASN A O 1
ATOM 830 N N . ASN A 1 112 ? 6.194 11.023 1.913 1.00 21.56 112 ASN A N 1
ATOM 831 C CA . ASN A 1 112 ? 6.906 11.417 3.121 1.00 20.74 112 ASN A CA 1
ATOM 832 C C . ASN A 1 112 ? 6.355 10.693 4.353 1.00 19.04 112 ASN A C 1
ATOM 833 O O . ASN A 1 112 ? 6.028 11.295 5.378 1.00 18.94 112 ASN A O 1
ATOM 838 N N . LYS A 1 113 ? 6.250 9.377 4.209 1.00 17.08 113 LYS A N 1
ATOM 839 C CA . LYS A 1 113 ? 5.841 8.494 5.294 1.00 15.39 113 LYS A CA 1
ATOM 840 C C . LYS A 1 113 ? 7.079 7.724 5.783 1.00 13.76 113 LYS A C 1
ATOM 841 O O . LYS A 1 113 ? 7.701 6.991 5.050 1.00 14.48 113 LYS A O 1
ATOM 847 N N . PHE A 1 114 ? 7.450 7.965 7.022 1.00 11.46 114 PHE A N 1
ATOM 848 C CA . PHE A 1 114 ? 8.606 7.318 7.623 1.00 9.87 114 PHE A CA 1
ATOM 849 C C . PHE A 1 114 ? 8.115 6.205 8.528 1.00 8.99 114 PHE A C 1
ATOM 850 O O . PHE A 1 114 ? 7.031 6.303 9.105 1.00 9.74 114 PHE A O 1
ATOM 858 N N . LEU A 1 115 ? 8.888 5.137 8.617 1.00 7.85 115 LEU A N 1
ATOM 859 C CA . LEU A 1 115 ? 8.494 3.995 9.418 1.00 7.05 115 LEU A CA 1
ATOM 860 C C . LEU A 1 115 ? 9.696 3.596 10.269 1.00 7.12 115 LEU A C 1
ATOM 861 O O . LEU A 1 115 ? 10.772 3.260 9.728 1.00 7.58 115 LEU A O 1
ATOM 866 N N . ILE A 1 116 ? 9.491 3.644 11.584 1.00 6.53 116 ILE A N 1
ATOM 867 C CA . ILE A 1 116 ? 10.491 3.209 12.546 1.00 6.88 116 ILE A CA 1
ATOM 868 C C . ILE A 1 116 ? 10.043 1.854 13.087 1.00 6.24 116 ILE A C 1
ATOM 869 O O . ILE A 1 116 ? 8.943 1.726 13.612 1.00 5.94 116 ILE A O 1
ATOM 874 N N . ILE A 1 117 ? 10.908 0.855 12.959 1.00 7.89 117 ILE A N 1
ATOM 875 C CA . ILE A 1 117 ? 10.593 -0.496 13.378 1.00 7.82 117 ILE A CA 1
ATOM 876 C C . ILE A 1 117 ? 11.535 -0.736 14.540 1.00 8.16 117 ILE A C 1
ATOM 877 O O . ILE A 1 117 ? 12.751 -0.494 14.439 1.00 8.97 117 ILE A O 1
ATOM 882 N N . SER A 1 118 ? 10.983 -1.180 15.659 1.00 7.32 118 SER A N 1
ATOM 883 C CA . SER A 1 118 ? 11.782 -1.441 16.848 1.00 7.24 118 SER A CA 1
ATOM 884 C C . SER A 1 118 ? 11.486 -2.830 17.380 1.00 6.78 118 SER A C 1
ATOM 885 O O . SER A 1 118 ? 10.332 -3.269 17.468 1.00 6.12 118 SER A O 1
ATOM 888 N N . PHE A 1 119 ? 12.562 -3.549 17.653 1.00 6.28 119 PHE A N 1
ATOM 889 C CA . PHE A 1 119 ? 12.500 -4.944 18.136 1.00 6.53 119 PHE A CA 1
ATOM 890 C C . PHE A 1 119 ? 12.862 -4.966 19.619 1.00 5.93 119 PHE A C 1
ATOM 891 O O . PHE A 1 119 ? 13.953 -4.519 20.006 1.00 5.90 119 PHE A O 1
ATOM 899 N N . TRP A 1 120 ? 11.952 -5.473 20.450 1.00 7.09 120 TRP A N 1
ATOM 900 C CA . TRP A 1 120 ? 12.077 -5.394 21.914 1.00 7.11 120 TRP A CA 1
ATOM 901 C C . TRP A 1 120 ? 12.061 -6.773 22.570 1.00 7.36 120 TRP A C 1
ATOM 902 O O . TRP A 1 120 ? 11.362 -7.663 22.108 1.00 7.53 120 TRP A O 1
ATOM 913 N N . ASP A 1 121 ? 12.809 -6.929 23.668 1.00 7.54 121 ASP A N 1
ATOM 914 C CA . ASP A 1 121 ? 12.766 -8.187 24.460 1.00 9.18 121 ASP A CA 1
ATOM 915 C C . ASP A 1 121 ? 11.363 -8.523 25.003 1.00 9.96 121 ASP A C 1
ATOM 916 O O . ASP A 1 121 ? 11.001 -9.697 25.162 1.00 10.30 121 ASP A O 1
ATOM 921 N N . SER A 1 122 ? 10.591 -7.485 25.292 1.00 11.26 122 SER A N 1
ATOM 922 C CA . SER A 1 122 ? 9.269 -7.614 25.893 1.00 12.57 122 SER A CA 1
ATOM 923 C C . SER A 1 122 ? 8.507 -6.312 25.713 1.00 12.70 122 SER A C 1
ATOM 924 O O . SER A 1 122 ? 9.114 -5.229 25.504 1.00 12.54 122 SER A O 1
ATOM 927 N N . GLU A 1 123 ? 7.183 -6.406 25.802 1.00 13.94 123 GLU A N 1
ATOM 928 C CA . GLU A 1 123 ? 6.316 -5.222 25.681 1.00 14.82 123 GLU A CA 1
ATOM 929 C C . GLU A 1 123 ? 6.552 -4.248 26.843 1.00 14.98 123 GLU A C 1
ATOM 930 O O . GLU A 1 123 ? 6.439 -3.033 26.668 1.00 15.12 123 GLU A O 1
ATOM 936 N N . VAL A 1 124 ? 6.908 -4.770 28.017 1.00 15.05 124 VAL A N 1
ATOM 937 C CA . VAL A 1 124 ? 7.251 -3.908 29.161 1.00 15.17 124 VAL A CA 1
ATOM 938 C C . VAL A 1 124 ? 8.387 -2.927 28.838 1.00 14.10 124 VAL A C 1
ATOM 939 O O . VAL A 1 124 ? 8.309 -1.746 29.182 1.00 14.31 124 VAL A O 1
ATOM 943 N N . PHE A 1 125 ? 9.443 -3.402 28.178 1.00 12.44 125 PHE A N 1
ATOM 944 C CA . PHE A 1 125 ? 10.537 -2.481 27.786 1.00 11.48 125 PHE A CA 1
ATOM 945 C C . PHE A 1 125 ? 10.085 -1.436 26.780 1.00 10.46 125 PHE A C 1
ATOM 946 O O . PHE A 1 125 ? 10.523 -0.280 26.823 1.00 10.46 125 PHE A O 1
ATOM 954 N N . PHE A 1 126 ? 9.217 -1.837 25.865 1.00 10.19 126 PHE A N 1
ATOM 955 C CA . PHE A 1 126 ? 8.690 -0.876 24.895 1.00 9.59 126 PHE A CA 1
ATOM 956 C C . PHE A 1 126 ? 7.893 0.199 25.635 1.00 10.15 126 PHE A C 1
ATOM 957 O O . PHE A 1 126 ? 8.076 1.392 25.412 1.00 10.79 126 PHE A O 1
ATOM 965 N N . HIS A 1 127 ? 7.016 -0.223 26.525 1.00 10.58 127 HIS A N 1
ATOM 966 C CA . HIS A 1 127 ? 6.229 0.737 27.297 1.00 11.79 127 HIS A CA 1
ATOM 967 C C . HIS A 1 127 ? 7.069 1.629 28.240 1.00 11.82 127 HIS A C 1
ATOM 968 O O . HIS A 1 127 ? 6.719 2.795 28.437 1.00 11.68 127 HIS A O 1
ATOM 975 N N . ASP A 1 128 ? 8.183 1.125 28.767 1.00 12.04 128 ASP A N 1
ATOM 976 C CA . ASP A 1 128 ? 9.105 1.991 29.517 1.00 13.13 128 ASP A CA 1
ATOM 977 C C . ASP A 1 128 ? 9.690 3.057 28.576 1.00 13.08 128 ASP A C 1
ATOM 978 O O . ASP A 1 128 ? 9.833 4.225 28.947 1.00 14.20 128 ASP A O 1
ATOM 983 N N . TRP A 1 129 ? 10.056 2.635 27.372 1.00 11.96 129 TRP A N 1
ATOM 984 C CA . TRP A 1 129 ? 10.638 3.534 26.382 1.00 11.27 129 TRP A CA 1
ATOM 985 C C . TRP A 1 129 ? 9.641 4.647 26.012 1.00 11.81 129 TRP A C 1
ATOM 986 O O . TRP A 1 129 ? 10.056 5.729 25.624 1.00 12.09 129 TRP A O 1
ATOM 997 N N . LYS A 1 130 ? 8.343 4.395 26.142 1.00 13.01 130 LYS A N 1
ATOM 998 C CA . LYS A 1 130 ? 7.326 5.412 25.784 1.00 14.69 130 LYS A CA 1
ATOM 999 C C . LYS A 1 130 ? 7.371 6.681 26.697 1.00 15.17 130 LYS A C 1
ATOM 1000 O O . LYS A 1 130 ? 6.780 7.745 26.375 1.00 15.21 130 LYS A O 1
ATOM 1006 N N . LY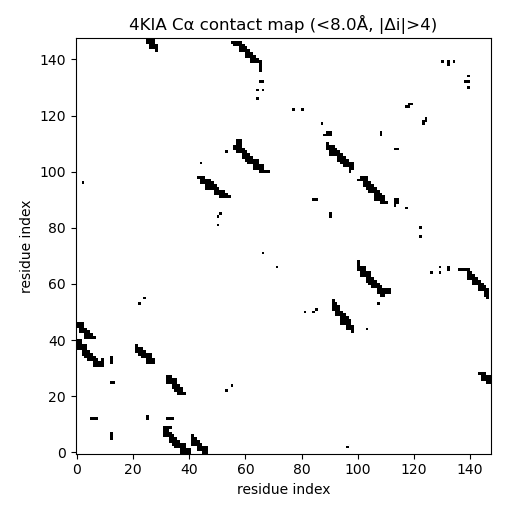S A 1 131 ? 8.084 6.573 27.823 1.00 15.02 131 LYS A N 1
ATOM 1007 C CA . LYS A 1 131 ? 8.357 7.723 28.702 1.00 15.99 131 LYS A CA 1
ATOM 1008 C C . LYS A 1 131 ? 9.590 8.535 28.266 1.00 14.64 131 LYS A C 1
ATOM 1009 O O . LYS A 1 131 ? 9.869 9.603 28.821 1.00 14.98 131 LYS A O 1
ATOM 1015 N N . SER A 1 132 ? 10.335 8.032 27.285 1.00 12.69 132 SER A N 1
ATOM 1016 C CA . SER A 1 132 ? 11.573 8.675 26.842 1.00 11.92 132 SER A CA 1
ATOM 1017 C C . SER A 1 132 ? 11.290 9.925 26.008 1.00 11.58 132 SER A C 1
ATOM 1018 O O . SER A 1 132 ? 10.249 10.025 25.381 1.00 11.32 132 SER A O 1
ATOM 1021 N N . PRO A 1 133 ? 12.216 10.893 26.007 1.00 11.55 133 PRO A N 1
ATOM 1022 C CA . PRO A 1 133 ? 12.052 12.079 25.130 1.00 10.54 133 PRO A CA 1
ATOM 1023 C C . PRO A 1 133 ? 11.896 11.752 23.622 1.00 9.24 133 PRO A C 1
ATOM 1024 O O . PRO A 1 133 ? 11.081 12.386 22.935 1.00 8.97 133 PRO A O 1
ATOM 1028 N N . LEU A 1 134 ? 12.638 10.773 23.102 1.00 9.26 134 LEU A N 1
ATOM 1029 C CA . LEU A 1 134 ? 12.463 10.362 21.720 1.00 7.79 134 LEU A CA 1
ATOM 1030 C C . LEU A 1 134 ? 11.006 9.901 21.467 1.00 7.93 134 LEU A C 1
ATOM 1031 O O . LEU A 1 134 ? 10.387 10.329 20.505 1.00 7.34 134 LEU A O 1
ATOM 1036 N N . SER A 1 135 ? 10.462 9.063 22.346 1.00 7.69 135 SER A N 1
ATOM 1037 C CA . SER A 1 135 ? 9.122 8.552 22.142 1.00 8.12 135 SER A CA 1
ATOM 1038 C C . SER A 1 135 ? 8.112 9.677 22.291 1.00 8.59 135 SER A C 1
ATOM 1039 O O . SER A 1 135 ? 7.202 9.793 21.498 1.00 8.89 135 SER A O 1
ATOM 1042 N N . LYS A 1 136 ? 8.308 10.545 23.284 1.00 8.46 136 LYS A N 1
ATOM 1043 C CA . LYS A 1 136 ? 7.393 11.689 23.446 1.00 9.18 136 LYS A CA 1
ATOM 1044 C C . LYS A 1 136 ? 7.348 12.586 22.198 1.00 8.17 136 LYS A C 1
ATOM 1045 O O . LYS A 1 136 ? 6.276 13.051 21.817 1.00 8.47 136 LYS A O 1
ATOM 1051 N N . GLU A 1 137 ? 8.482 12.778 21.542 1.00 7.63 137 GLU A N 1
ATOM 1052 C CA . GLU A 1 137 ? 8.520 13.578 20.324 1.00 8.07 137 GLU A CA 1
ATOM 1053 C C . GLU A 1 137 ? 7.824 12.876 19.155 1.00 8.33 137 GLU A C 1
ATOM 1054 O O . GLU A 1 137 ? 7.003 13.483 18.465 1.00 7.65 137 GLU A O 1
ATOM 1060 N N . ILE A 1 138 ? 8.175 11.606 18.930 1.00 8.30 138 ILE A N 1
ATOM 1061 C CA . ILE A 1 138 ? 7.514 10.794 17.916 1.00 8.44 138 ILE A CA 1
ATOM 1062 C C . ILE A 1 138 ? 5.988 10.817 18.098 1.00 8.40 138 ILE A C 1
ATOM 1063 O O . ILE A 1 138 ? 5.242 11.030 17.141 1.00 8.95 138 ILE A O 1
ATOM 1068 N N . THR A 1 139 ? 5.528 10.595 19.322 1.00 8.87 139 THR A N 1
ATOM 1069 C CA . THR A 1 139 ? 4.097 10.589 19.601 1.00 9.26 139 THR A CA 1
ATOM 1070 C C . THR A 1 139 ? 3.485 11.953 19.293 1.00 8.54 139 THR A C 1
ATOM 1071 O O . THR A 1 139 ? 2.413 12.057 18.719 1.00 8.65 139 THR A O 1
ATOM 1075 N N . ASN A 1 140 ? 4.196 13.004 19.653 1.00 8.17 140 ASN A N 1
ATOM 1076 C CA . ASN A 1 140 ? 3.716 14.352 19.379 1.00 8.36 140 ASN A CA 1
ATOM 1077 C C . ASN A 1 140 ? 3.592 14.633 17.865 1.00 7.99 140 ASN A C 1
ATOM 1078 O O . ASN A 1 140 ? 2.612 15.230 17.397 1.00 7.37 140 ASN A O 1
ATOM 1083 N N . ILE A 1 141 ? 4.547 14.119 17.106 1.00 7.88 141 ILE A N 1
ATOM 1084 C CA . ILE A 1 141 ? 4.528 14.242 15.650 1.00 8.18 141 ILE A CA 1
ATOM 1085 C C . ILE A 1 141 ? 3.372 13.462 15.050 1.00 8.98 141 ILE A C 1
ATOM 1086 O O . ILE A 1 141 ? 2.715 13.930 14.132 1.00 9.57 141 ILE A O 1
ATOM 1099 N N . ARG A 1 143 ? 0.595 12.794 16.737 1.00 10.49 143 ARG A N 1
ATOM 1100 C CA . ARG A 1 143 ? -0.567 13.516 17.229 1.00 11.74 143 ARG A CA 1
ATOM 1101 C C . ARG A 1 143 ? -0.919 14.680 16.318 1.00 11.87 143 ARG A C 1
ATOM 1102 O O . ARG A 1 143 ? -2.089 14.863 15.978 1.00 13.02 143 ARG A O 1
ATOM 1110 N N . LYS A 1 144 ? 0.103 15.430 15.900 1.00 11.20 144 LYS A N 1
ATOM 1111 C CA . LYS A 1 144 ? -0.075 16.672 15.116 1.00 12.00 144 LYS A CA 1
ATOM 1112 C C . LYS A 1 144 ? -0.155 16.467 13.601 1.00 12.58 144 LYS A C 1
ATOM 1113 O O . LYS A 1 144 ? -0.243 17.431 12.846 1.00 13.73 144 LYS A O 1
ATOM 1119 N N . ASN A 1 145 ? -0.106 15.216 13.157 1.00 12.25 145 ASN A N 1
ATOM 1120 C CA . ASN A 1 145 ? -0.169 14.887 11.743 1.00 12.61 145 ASN A CA 1
ATOM 1121 C C . ASN A 1 145 ? -1.374 15.512 11.050 1.00 14.12 145 ASN A C 1
ATOM 1122 O O . ASN A 1 145 ? -2.493 15.410 11.539 1.00 13.74 145 ASN A O 1
ATOM 1127 N N . ASN A 1 146 ? -1.096 16.157 9.921 1.00 15.61 146 ASN A N 1
ATOM 1128 C CA . ASN A 1 146 ? -2.092 16.507 8.908 1.00 17.87 146 ASN A CA 1
ATOM 1129 C C . ASN A 1 146 ? -2.613 15.243 8.214 1.00 18.10 146 ASN A C 1
ATOM 1130 O O . ASN A 1 146 ? -1.942 14.662 7.331 1.00 18.14 146 ASN A O 1
ATOM 1135 N N . THR A 1 147 ? -3.816 14.827 8.594 1.00 18.25 147 THR A N 1
ATOM 1136 C CA . THR A 1 147 ? -4.405 13.598 8.044 1.00 19.33 147 THR A CA 1
ATOM 1137 C C . THR A 1 147 ? -4.728 13.666 6.530 1.00 20.76 147 THR A C 1
ATOM 1138 O O . THR A 1 147 ? -5.160 12.659 5.946 1.00 22.14 147 THR A O 1
ATOM 1142 N N . GLN A 1 148 ? -4.519 14.828 5.905 1.00 21.43 148 GLN A N 1
ATOM 1143 C CA . GLN A 1 148 ? -4.575 14.947 4.432 1.00 22.86 148 GLN A CA 1
ATOM 1144 C C . GLN A 1 148 ? -3.593 13.947 3.789 1.00 22.70 148 GLN A C 1
ATOM 1145 O O . GLN A 1 148 ? -3.727 13.561 2.617 1.00 23.74 148 GLN A O 1
ATOM 1151 N N . SER A 1 149 ? -2.602 13.530 4.569 1.00 21.64 149 SER A N 1
ATOM 1152 C CA . SER A 1 149 ? -1.551 12.674 4.060 1.00 21.80 149 SER A CA 1
ATOM 1153 C C . SER A 1 149 ? -1.800 11.199 4.350 1.00 20.73 149 SER A C 1
ATOM 1154 O O . SER A 1 149 ? -1.056 10.358 3.870 1.00 22.00 149 SER A O 1
ATOM 1157 N N . GLY A 1 150 ? -2.835 10.888 5.133 1.00 19.03 150 GLY A N 1
ATOM 1158 C CA . GLY A 1 150 ? -3.005 9.551 5.707 1.00 16.33 150 GLY A CA 1
ATOM 1159 C C . GLY A 1 150 ? -2.784 9.605 7.215 1.00 14.83 150 GLY A C 1
ATOM 1160 O O . GLY A 1 150 ? -2.367 10.640 7.755 1.00 16.33 150 GLY A O 1
ATOM 1161 N N . PHE A 1 151 ? -3.049 8.502 7.904 1.00 11.96 151 PHE A N 1
ATOM 1162 C CA . PHE A 1 151 ? -2.911 8.500 9.375 1.00 10.38 151 PHE A CA 1
ATOM 1163 C C . PHE A 1 151 ? -1.560 8.000 9.834 1.00 10.04 151 PHE A C 1
ATOM 1164 O O . PHE A 1 151 ? -1.045 7.010 9.282 1.00 11.03 151 PHE A O 1
ATOM 1172 N N . SER A 1 152 ? -0.986 8.689 10.818 1.00 8.25 152 SER A N 1
ATOM 1173 C CA . SER A 1 152 ? 0.163 8.141 11.564 1.00 7.98 152 SER A CA 1
ATOM 1174 C C . SER A 1 152 ? -0.370 7.118 12.568 1.00 7.46 152 SER A C 1
ATOM 1175 O O . SER A 1 152 ? -1.436 7.312 13.157 1.00 9.08 152 SER A O 1
ATOM 1178 N N . HIS A 1 153 ? 0.332 5.997 12.744 1.00 6.90 153 HIS A N 1
ATOM 1179 C CA . HIS A 1 153 ? -0.176 4.950 13.669 1.00 7.23 153 HIS A CA 1
ATOM 1180 C C . HIS A 1 153 ? 0.953 4.039 14.117 1.00 7.25 153 HIS A C 1
ATOM 1181 O O . HIS A 1 153 ? 1.988 3.951 13.458 1.00 7.30 153 HIS A O 1
ATOM 1188 N N . GLU A 1 154 ? 0.702 3.334 15.201 1.00 7.14 154 GLU A N 1
ATOM 1189 C CA . GLU A 1 154 ? 1.681 2.436 15.817 1.00 7.79 154 GLU A CA 1
ATOM 1190 C C . GLU A 1 154 ? 1.020 1.061 15.896 1.00 8.44 154 GLU A C 1
ATOM 1191 O O . GLU A 1 154 ? -0.087 0.924 16.447 1.00 9.57 154 GLU A O 1
ATOM 1197 N N . ASP A 1 155 ? 1.687 0.049 15.335 1.00 8.73 155 ASP A N 1
ATOM 1198 C CA . ASP A 1 155 ? 1.166 -1.317 15.286 1.00 9.01 155 ASP A CA 1
ATOM 1199 C C . ASP A 1 155 ? 2.157 -2.213 16.024 1.00 9.06 155 ASP A C 1
ATOM 1200 O O . ASP A 1 155 ? 3.371 -2.072 15.861 1.00 9.48 155 ASP A O 1
ATOM 1205 N N . ILE A 1 156 ? 1.653 -3.114 16.857 1.00 8.04 156 ILE A N 1
ATOM 1206 C CA . ILE A 1 156 ? 2.545 -3.996 17.645 1.00 8.68 156 ILE A CA 1
ATOM 1207 C C . ILE A 1 156 ? 2.312 -5.443 17.196 1.00 8.38 156 ILE A C 1
ATOM 1208 O O . ILE A 1 156 ? 1.158 -5.889 17.088 1.00 8.32 156 ILE A O 1
ATOM 1213 N N . TYR A 1 157 ? 3.402 -6.171 16.970 1.00 8.12 157 TYR A N 1
ATOM 1214 C CA . TYR A 1 157 ? 3.342 -7.597 16.574 1.00 8.46 157 TYR A CA 1
ATOM 1215 C C . TYR A 1 157 ? 4.154 -8.481 17.519 1.00 8.87 157 TYR A C 1
ATOM 1216 O O . TYR A 1 157 ? 5.073 -8.004 18.185 1.00 8.57 157 TYR A O 1
ATOM 1225 N N . HIS A 1 158 ? 3.767 -9.759 17.604 1.00 10.56 158 HIS A N 1
ATOM 1226 C CA . HIS A 1 158 ? 4.543 -10.732 18.362 1.00 11.41 158 HIS A CA 1
ATOM 1227 C C . HIS A 1 158 ? 5.038 -11.839 17.448 1.00 11.76 158 HIS A C 1
ATOM 1228 O O . HIS A 1 158 ? 4.801 -11.817 16.251 1.00 11.97 158 HIS A O 1
ATOM 1235 N N . TYR A 1 159 ? 5.772 -12.798 18.002 1.00 12.61 159 TYR A N 1
ATOM 1236 C CA . TYR A 1 159 ? 6.311 -13.884 17.179 1.00 14.17 159 TYR A CA 1
ATOM 1237 C C . TYR A 1 159 ? 5.387 -15.093 17.198 1.00 15.99 159 TYR A C 1
ATOM 1238 O O . TYR A 1 159 ? 4.772 -15.365 18.222 1.00 18.06 159 TYR A O 1
ATOM 1247 N N . PRO A 1 160 ? 5.289 -15.831 16.083 1.00 17.54 160 PRO A N 1
ATOM 1248 C CA . PRO A 1 160 ? 4.414 -17.031 16.146 1.00 18.78 160 PRO A CA 1
ATOM 1249 C C . PRO A 1 160 ? 4.939 -18.060 17.143 1.00 19.65 160 PRO A C 1
ATOM 1250 O O . PRO A 1 160 ? 6.151 -18.301 17.180 1.00 21.38 160 PRO A O 1
#

Foldseek 3Di:
DKKAKDKAAPVVVVVCVPDDDQLWAWWADDPIIMIIGHDPDPFMWAWPDKDAHAPHFAKKKKWKFADDPVVVVVLVVVVVVVVCQVVQPFWHMWTWIAGVRIIIIMTHGNYVVSVVVCCPPPNNVVSVVSCPDDCVVPDTDMDMIGHD